Protein AF-A0AAJ2VQH6-F1 (afdb_monomer_lite)

Secondary structure (DSSP, 8-state):
--HHHHHHHTTHHHHHHHHHHTHHIIIIIEEEEEETTEEEEEEEPTT----HHHHHHHHHHHHHHHHHHHHHHH-S-GGGS-HHHHHHHHHHHHS-TTSTTSHHHHHHHHHHHHHHHHS---TTHHHHHHHHHHHHHHHHHHHH-

Radius of gyration: 16.11 Å; chains: 1; bounding box: 33×47×44 Å

Structure (mmCIF, N/CA/C/O backbone):
data_AF-A0AAJ2VQH6-F1
#
_entry.id   AF-A0AAJ2VQH6-F1
#
loop_
_atom_site.group_PDB
_atom_site.id
_atom_site.type_symbol
_atom_site.label_atom_id
_atom_site.label_alt_id
_atom_site.label_comp_id
_atom_site.label_asym_id
_atom_site.label_entity_id
_atom_site.label_seq_id
_atom_site.pdbx_PDB_ins_code
_atom_site.Cartn_x
_atom_site.Cartn_y
_atom_site.Cartn_z
_atom_site.occupancy
_atom_site.B_iso_or_equiv
_atom_site.auth_seq_id
_atom_site.auth_comp_id
_atom_site.auth_asym_id
_atom_site.auth_atom_id
_atom_site.pdbx_PDB_model_num
ATOM 1 N N . MET A 1 1 ? 11.776 8.545 -16.246 1.00 79.94 1 MET A N 1
ATOM 2 C CA . MET A 1 1 ? 10.435 8.358 -15.642 1.00 79.94 1 MET A CA 1
ATOM 3 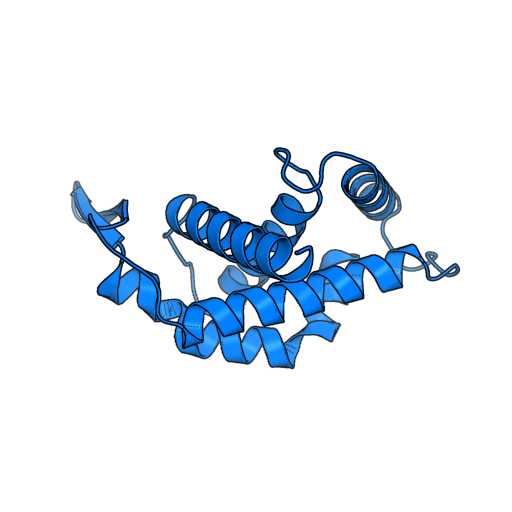C C . MET A 1 1 ? 10.616 7.581 -14.349 1.00 79.94 1 MET A C 1
ATOM 5 O O . MET A 1 1 ? 11.488 6.728 -14.318 1.00 79.94 1 MET A O 1
ATOM 9 N N . SER A 1 2 ? 9.873 7.879 -13.279 1.00 90.06 2 SER A N 1
ATOM 10 C CA . SER A 1 2 ? 9.974 7.062 -12.057 1.00 90.06 2 SER A CA 1
ATOM 11 C C . SER A 1 2 ? 9.174 5.769 -12.210 1.00 90.06 2 SER A C 1
ATOM 13 O O . SER A 1 2 ? 8.042 5.786 -12.706 1.00 90.06 2 SER A O 1
ATOM 15 N N . LEU A 1 3 ? 9.763 4.662 -11.762 1.00 91.19 3 LEU A N 1
ATOM 16 C CA . LEU A 1 3 ? 9.128 3.348 -11.706 1.00 91.19 3 LEU A CA 1
ATOM 17 C C . LEU A 1 3 ? 7.903 3.381 -10.780 1.00 91.19 3 LEU A C 1
ATOM 19 O O . LEU A 1 3 ? 6.854 2.832 -11.120 1.00 91.19 3 LEU A O 1
ATOM 23 N N . GLY A 1 4 ? 7.995 4.088 -9.650 1.00 92.12 4 GLY A N 1
ATOM 24 C CA . GLY A 1 4 ? 6.870 4.334 -8.751 1.00 92.12 4 GLY A CA 1
ATOM 25 C C . GLY A 1 4 ? 5.681 4.999 -9.450 1.00 92.12 4 GLY A C 1
ATOM 26 O O . GLY A 1 4 ? 4.559 4.501 -9.348 1.00 92.12 4 GLY A O 1
ATOM 27 N N . TYR A 1 5 ? 5.909 6.065 -10.228 1.00 91.94 5 TYR A N 1
ATOM 28 C CA . TYR A 1 5 ? 4.826 6.713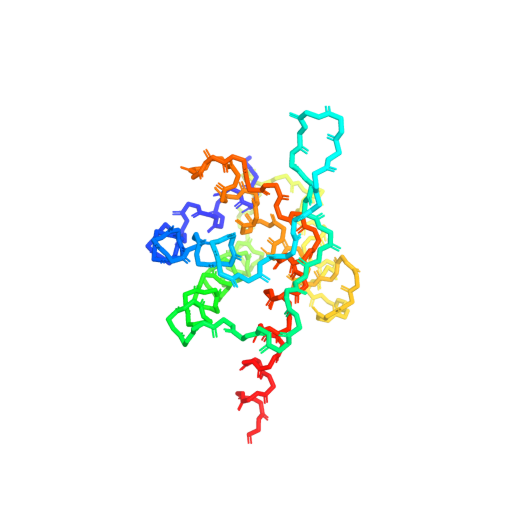 -10.986 1.00 91.94 5 TYR A CA 1
ATOM 29 C C . TYR A 1 5 ? 4.229 5.801 -12.060 1.00 91.94 5 TYR A C 1
ATOM 31 O O . TYR A 1 5 ? 3.008 5.778 -12.221 1.00 91.94 5 TYR A O 1
ATOM 39 N N . PHE A 1 6 ? 5.052 5.010 -12.752 1.00 92.81 6 PHE A N 1
ATOM 40 C CA . PHE A 1 6 ? 4.561 3.995 -13.688 1.00 92.81 6 PHE A CA 1
ATOM 41 C C . PHE A 1 6 ? 3.640 2.982 -12.992 1.00 92.81 6 PHE A C 1
ATOM 43 O O . PHE A 1 6 ? 2.538 2.707 -13.472 1.00 92.81 6 PHE A O 1
ATOM 50 N N . ALA A 1 7 ? 4.050 2.463 -11.832 1.00 94.75 7 ALA A N 1
ATOM 51 C CA . ALA A 1 7 ? 3.263 1.490 -11.083 1.00 94.75 7 ALA A CA 1
ATOM 52 C C . ALA A 1 7 ? 1.926 2.071 -10.596 1.00 94.75 7 ALA A C 1
ATOM 54 O O . ALA A 1 7 ? 0.890 1.405 -10.686 1.00 94.75 7 ALA A O 1
ATOM 55 N N . LEU A 1 8 ? 1.928 3.324 -10.135 1.00 94.75 8 LEU A N 1
ATOM 56 C CA . LEU A 1 8 ? 0.717 4.033 -9.720 1.00 94.75 8 LEU A CA 1
ATOM 57 C C . LEU A 1 8 ? -0.232 4.290 -10.897 1.00 94.75 8 LEU A C 1
ATOM 59 O O . LEU A 1 8 ? -1.426 4.020 -10.781 1.00 94.75 8 LEU A O 1
ATOM 63 N N . ALA A 1 9 ? 0.289 4.716 -12.052 1.00 93.31 9 ALA A N 1
ATOM 64 C CA . ALA A 1 9 ? -0.510 4.944 -13.258 1.00 93.31 9 ALA A CA 1
ATOM 65 C C . ALA A 1 9 ? -1.213 3.668 -13.758 1.00 93.31 9 ALA A C 1
ATOM 67 O O . ALA A 1 9 ? -2.314 3.728 -14.301 1.00 93.31 9 ALA A O 1
ATOM 68 N N . ARG A 1 10 ? -0.621 2.490 -13.530 1.00 94.94 10 ARG A N 1
ATOM 69 C CA . ARG A 1 10 ? -1.241 1.190 -13.849 1.00 94.94 10 ARG A CA 1
ATOM 70 C C . ARG A 1 10 ? -2.201 0.671 -12.778 1.00 94.94 10 ARG A C 1
ATOM 72 O O . ARG A 1 10 ? -2.882 -0.327 -13.003 1.00 94.94 10 ARG A O 1
ATOM 79 N N . SER A 1 11 ? -2.288 1.356 -11.642 1.00 96.69 11 SER A N 1
ATOM 80 C CA . SER A 1 11 ? -3.055 0.932 -10.466 1.00 96.69 11 SER A CA 1
ATOM 81 C C . SER A 1 11 ? -4.217 1.878 -10.138 1.00 96.69 11 SER A C 1
ATOM 83 O O . SER A 1 11 ? -4.727 1.844 -9.022 1.00 96.69 11 SER A O 1
ATOM 85 N N . ILE A 1 12 ? -4.668 2.696 -11.100 1.00 94.50 12 ILE A N 1
ATOM 86 C CA . ILE A 1 12 ? -5.692 3.740 -10.892 1.00 94.50 12 ILE A CA 1
ATOM 87 C C . ILE A 1 12 ? -6.999 3.175 -10.325 1.00 94.50 12 ILE A C 1
ATOM 89 O O . ILE A 1 12 ? -7.532 3.720 -9.365 1.00 94.50 12 ILE A O 1
ATOM 93 N N . LYS A 1 13 ? -7.524 2.077 -10.887 1.00 95.88 13 LYS A N 1
ATOM 94 C CA . LYS A 1 13 ? -8.811 1.517 -10.439 1.00 95.88 13 LYS A CA 1
ATOM 95 C C . LYS A 1 13 ? -8.748 1.002 -8.985 1.00 95.88 13 LYS A C 1
ATOM 97 O O . LYS A 1 13 ? -9.606 1.395 -8.201 1.00 95.88 13 LYS A O 1
ATOM 102 N N . PRO A 1 14 ? -7.754 0.182 -8.590 1.00 96.56 14 PRO A N 1
ATOM 103 C CA . PRO A 1 14 ? -7.563 -0.184 -7.183 1.00 96.56 14 PRO A CA 1
ATOM 104 C C . PRO A 1 14 ? -7.277 1.009 -6.262 1.00 96.56 14 PRO A C 1
ATOM 106 O O . PRO A 1 14 ? -7.750 1.016 -5.130 1.00 96.56 14 PRO A O 1
ATOM 109 N N . ALA A 1 15 ? -6.548 2.022 -6.741 1.00 94.25 15 ALA A N 1
ATOM 110 C CA . ALA A 1 15 ? -6.292 3.238 -5.972 1.00 94.25 15 ALA A CA 1
ATOM 111 C C . ALA A 1 15 ? -7.590 4.001 -5.667 1.00 94.25 15 ALA A C 1
ATOM 113 O O . ALA A 1 15 ? -7.812 4.377 -4.522 1.00 94.25 15 ALA A O 1
ATOM 114 N N . ALA A 1 16 ? -8.468 4.175 -6.661 1.00 92.50 16 ALA A N 1
ATOM 115 C CA . ALA A 1 16 ? -9.757 4.843 -6.485 1.00 92.50 16 ALA A CA 1
ATOM 116 C C . ALA A 1 16 ? -10.629 4.138 -5.434 1.00 92.50 16 ALA A C 1
ATOM 118 O O . ALA A 1 16 ? -11.102 4.793 -4.512 1.00 92.50 16 ALA A O 1
ATOM 119 N N . ALA A 1 17 ? -10.746 2.807 -5.509 1.00 93.81 17 ALA A N 1
ATOM 120 C CA . ALA A 1 17 ? -11.495 2.025 -4.522 1.00 93.81 17 ALA A CA 1
ATOM 121 C C . ALA A 1 17 ? -10.923 2.176 -3.102 1.00 93.81 17 ALA A C 1
ATOM 123 O O . ALA A 1 17 ? -11.666 2.311 -2.137 1.00 93.81 17 ALA A O 1
ATOM 124 N N . PHE A 1 18 ? -9.594 2.203 -2.957 1.00 93.19 18 PHE A N 1
ATOM 125 C CA . PHE A 1 18 ? -8.974 2.497 -1.665 1.00 93.19 18 PHE A CA 1
ATOM 126 C C . PHE A 1 18 ? -9.281 3.920 -1.187 1.00 93.19 18 PHE A C 1
ATOM 128 O O . PHE A 1 18 ? -9.568 4.113 -0.010 1.00 93.19 18 PHE A O 1
ATOM 135 N N . PHE A 1 19 ? -9.254 4.917 -2.071 1.00 90.56 19 PHE A N 1
ATOM 136 C CA . PHE A 1 19 ? -9.507 6.309 -1.695 1.00 90.56 19 PHE A CA 1
ATOM 137 C C . PHE A 1 19 ? -10.957 6.573 -1.272 1.00 90.56 19 PHE A C 1
ATOM 139 O O . PHE A 1 19 ? -11.171 7.456 -0.444 1.00 90.56 19 PHE A O 1
ATOM 146 N N . GLU A 1 20 ? -11.922 5.799 -1.770 1.00 90.81 20 GLU A N 1
ATOM 147 C CA . GLU A 1 20 ? -13.330 5.873 -1.350 1.00 90.81 20 GLU A CA 1
ATOM 148 C C . GLU A 1 20 ? -13.525 5.477 0.122 1.00 90.81 20 GLU A C 1
ATOM 150 O O . GLU A 1 20 ? -14.341 6.076 0.816 1.00 90.81 20 GLU A O 1
ATOM 155 N N . VAL A 1 21 ? -12.737 4.519 0.621 1.00 90.50 21 VAL A N 1
ATOM 156 C CA . VAL A 1 21 ? -12.856 3.990 1.997 1.00 90.50 21 VAL A CA 1
ATOM 157 C C . VAL A 1 21 ? -11.753 4.471 2.937 1.00 90.50 21 VAL A C 1
ATOM 159 O O . VAL A 1 21 ? -11.828 4.302 4.151 1.00 90.50 21 VAL A O 1
ATOM 162 N N . ALA A 1 22 ? -10.726 5.117 2.393 1.00 86.31 22 ALA A N 1
ATOM 163 C CA . ALA A 1 22 ? -9.552 5.629 3.089 1.00 86.31 22 ALA A CA 1
ATOM 164 C C . ALA A 1 22 ? -9.877 6.481 4.333 1.00 86.31 22 ALA A C 1
ATOM 166 O O . ALA A 1 22 ? -9.132 6.428 5.319 1.00 86.31 22 ALA A O 1
ATOM 167 N N . GLY A 1 23 ? -10.967 7.256 4.297 1.00 85.75 23 GLY A N 1
ATOM 168 C CA . GLY A 1 23 ? -11.401 8.127 5.395 1.00 85.75 23 GLY A CA 1
ATOM 169 C C . GLY A 1 23 ? -11.786 7.385 6.679 1.00 85.75 23 GLY A C 1
ATOM 170 O O . GLY A 1 23 ? -11.640 7.942 7.765 1.00 85.75 23 GLY A O 1
ATOM 171 N N . GLU A 1 24 ? -12.171 6.106 6.583 1.00 88.50 24 GLU A N 1
ATOM 172 C CA . GLU A 1 24 ? -12.677 5.315 7.711 1.00 88.50 24 GLU A CA 1
ATOM 173 C C . GLU A 1 24 ? -11.736 5.337 8.924 1.00 88.50 24 GLU A C 1
ATOM 175 O O . GLU A 1 24 ? -12.174 5.541 10.058 1.00 88.50 24 GLU A O 1
ATOM 180 N N . VAL A 1 25 ? -10.432 5.158 8.688 1.00 86.25 25 VAL A N 1
ATOM 181 C CA . VAL A 1 25 ? -9.427 5.097 9.760 1.00 86.25 25 VAL A CA 1
ATOM 182 C C . VAL A 1 25 ? -9.324 6.439 10.486 1.00 86.25 25 VAL A C 1
ATOM 184 O O . VAL A 1 25 ? -9.290 6.460 11.715 1.00 86.25 25 VAL A O 1
ATOM 187 N N . GLY A 1 26 ? -9.355 7.555 9.754 1.00 83.75 26 GLY A N 1
ATOM 188 C CA . GLY A 1 26 ? -9.310 8.897 10.338 1.00 83.75 26 GLY A CA 1
ATOM 189 C C . GLY A 1 26 ? -10.585 9.260 11.102 1.00 83.75 26 GLY A C 1
ATOM 190 O O . GLY A 1 26 ? -10.534 9.930 12.128 1.00 83.75 26 GLY A O 1
ATOM 191 N N . GLU A 1 27 ? -11.740 8.782 10.650 1.00 85.38 27 GLU A N 1
ATOM 192 C CA . GLU A 1 27 ? -13.029 9.094 11.277 1.00 85.38 27 GLU A CA 1
ATOM 193 C C . GLU A 1 27 ? -13.300 8.237 12.522 1.00 85.38 27 GLU A C 1
ATOM 195 O O . GLU A 1 27 ? -13.856 8.701 13.525 1.00 85.38 27 GLU A O 1
ATOM 200 N N . ARG A 1 28 ? -12.921 6.957 12.468 1.00 84.81 28 ARG A N 1
ATOM 201 C CA . ARG A 1 28 ? -13.373 5.942 13.431 1.00 84.81 28 ARG A CA 1
ATOM 202 C C . ARG A 1 28 ? -12.243 5.285 14.207 1.00 84.81 28 ARG A C 1
ATOM 204 O O . ARG A 1 28 ? -12.510 4.749 15.283 1.00 84.81 28 ARG A O 1
ATOM 211 N N . GLY A 1 29 ? -11.024 5.316 13.676 1.00 84.94 29 GLY A N 1
ATOM 212 C CA . GLY A 1 29 ? -9.917 4.490 14.142 1.00 84.94 29 GLY A CA 1
ATOM 213 C C . GLY A 1 29 ? -8.805 5.214 14.881 1.00 84.94 29 GLY A C 1
ATOM 214 O O . GLY A 1 29 ? -8.054 4.542 15.574 1.00 84.94 29 GLY A O 1
ATOM 215 N N . VAL A 1 30 ? -8.693 6.541 14.786 1.00 86.94 30 VAL A N 1
ATOM 216 C CA . VAL A 1 30 ? -7.589 7.288 15.413 1.00 86.94 30 VAL A CA 1
ATOM 217 C C . VAL A 1 30 ? -7.937 7.876 16.779 1.00 86.94 30 VAL A C 1
ATOM 219 O O . VAL A 1 30 ? -9.064 8.323 17.038 1.00 86.94 30 VAL A O 1
ATOM 222 N N . GLU A 1 31 ? -6.933 7.891 17.649 1.00 88.38 31 GLU A N 1
ATOM 223 C CA . GLU A 1 31 ? -6.889 8.707 18.858 1.00 88.38 31 GLU A CA 1
ATOM 224 C C . GLU A 1 31 ? -6.255 10.054 18.526 1.00 88.38 31 GLU A C 1
ATOM 226 O O . GLU A 1 31 ? -5.185 10.124 17.912 1.00 88.38 31 GLU A O 1
ATOM 231 N N . VAL A 1 32 ? -6.941 11.125 18.920 1.00 86.75 32 VAL A N 1
ATOM 232 C CA . VAL A 1 32 ? -6.539 12.502 18.638 1.00 86.75 32 VAL A CA 1
ATOM 233 C C . VAL A 1 32 ? -6.403 13.253 19.953 1.00 86.75 32 VAL A C 1
ATOM 235 O O . VAL A 1 32 ? -7.351 13.320 20.735 1.00 86.75 32 VAL A O 1
ATOM 238 N N . GLU A 1 33 ? -5.238 13.852 20.167 1.00 87.00 33 GLU A N 1
ATOM 239 C CA . GLU A 1 33 ? -4.975 14.775 21.267 1.00 87.00 33 GLU A CA 1
ATOM 240 C C . GLU A 1 33 ? -5.117 16.222 20.770 1.00 87.00 33 GLU A C 1
ATOM 242 O O . GLU A 1 33 ? -4.729 16.551 19.645 1.00 87.00 33 GLU A O 1
ATOM 247 N N . GLN A 1 34 ? -5.706 17.091 21.596 1.00 87.38 34 GLN A N 1
ATOM 248 C CA . GLN A 1 34 ? -5.739 18.532 21.335 1.00 87.38 34 GLN A CA 1
ATOM 249 C C . GLN A 1 34 ? -4.484 19.164 21.938 1.00 87.38 34 GLN A C 1
ATOM 251 O O . GLN A 1 34 ? -4.318 19.153 23.157 1.00 87.38 34 GLN A O 1
ATOM 256 N N . CYS A 1 35 ? -3.630 19.749 21.102 1.00 84.44 35 CYS A N 1
ATOM 257 C CA . CYS A 1 35 ? -2.425 20.454 21.534 1.00 84.44 35 CYS A CA 1
ATOM 258 C C . CYS A 1 35 ? -2.467 21.876 20.974 1.00 84.44 35 CYS A C 1
ATOM 260 O O . CYS A 1 35 ? -2.645 22.025 19.775 1.00 84.44 35 CYS A O 1
ATOM 262 N N . ASP A 1 36 ? -2.316 22.918 21.797 1.00 83.81 36 ASP A N 1
ATOM 263 C CA . ASP A 1 36 ? -2.096 24.316 21.369 1.00 83.81 36 ASP A CA 1
ATOM 264 C C . ASP A 1 36 ? -2.825 24.744 20.070 1.00 83.81 36 ASP A C 1
ATOM 266 O O . ASP A 1 36 ? -2.216 25.225 19.112 1.00 83.81 36 ASP A O 1
ATOM 270 N N . GLY A 1 37 ? -4.145 24.524 20.007 1.00 82.62 37 GLY A N 1
ATOM 271 C CA . GLY A 1 37 ? -4.995 24.930 18.877 1.00 82.62 37 GLY A CA 1
ATOM 272 C C . GLY A 1 37 ? -4.951 24.038 17.627 1.00 82.62 37 GLY A C 1
ATOM 273 O O . GLY A 1 37 ? -5.579 24.389 16.630 1.00 82.62 37 GLY A O 1
ATOM 274 N N . HIS A 1 38 ? -4.258 22.898 17.661 1.00 81.19 38 HIS A N 1
ATOM 275 C CA . HIS A 1 38 ? -4.234 21.901 16.591 1.00 81.19 38 HIS A CA 1
ATOM 276 C C . HIS A 1 38 ? -4.544 20.486 17.100 1.00 81.19 38 HIS A C 1
ATOM 278 O O . HIS A 1 38 ? -4.448 20.170 18.287 1.00 81.19 38 HIS A O 1
ATOM 284 N N . GLN A 1 39 ? -4.949 19.631 16.163 1.00 82.69 39 GLN A N 1
ATOM 285 C CA . GLN A 1 39 ? -5.240 18.224 16.408 1.00 82.69 39 GLN A CA 1
ATOM 286 C C . GLN A 1 39 ? -4.021 17.382 16.046 1.00 82.69 39 GLN A C 1
ATOM 288 O O . GLN A 1 39 ? -3.463 17.545 14.961 1.00 82.69 39 GLN A O 1
ATOM 293 N N . LYS A 1 40 ? -3.620 16.474 16.936 1.00 83.81 40 LYS A N 1
ATOM 294 C CA . LYS A 1 40 ? -2.519 15.540 16.699 1.00 83.81 40 LYS A CA 1
ATOM 295 C C . LYS A 1 40 ? -3.018 14.105 16.802 1.00 83.81 40 LYS A C 1
ATOM 297 O O . LYS A 1 40 ? -3.568 13.721 17.831 1.00 83.81 40 LYS A O 1
ATOM 302 N N . VAL A 1 41 ? -2.784 13.300 15.766 1.00 83.31 41 VAL A N 1
ATOM 303 C CA . VAL A 1 41 ? -2.993 11.846 15.833 1.00 83.31 41 VAL A CA 1
ATOM 304 C C . VAL A 1 41 ? -1.904 11.243 16.722 1.00 83.31 41 VAL A C 1
ATOM 306 O O . VAL A 1 41 ? -0.716 11.401 16.440 1.00 83.31 41 VAL A O 1
ATOM 309 N N . VAL A 1 42 ? -2.304 10.580 17.807 1.00 86.19 42 VAL A N 1
ATOM 310 C CA . VAL A 1 42 ? -1.383 9.964 18.784 1.00 86.19 42 VAL A CA 1
ATOM 311 C C . VAL A 1 42 ? -1.361 8.439 18.714 1.00 86.19 42 VAL A C 1
ATOM 313 O O . VAL A 1 42 ? -0.450 7.818 19.255 1.00 86.19 42 VAL A O 1
ATOM 316 N N . GLY A 1 43 ? -2.315 7.831 18.007 1.00 86.81 43 GLY A N 1
ATOM 317 C CA . GLY A 1 43 ? -2.375 6.385 17.834 1.00 86.81 43 GLY A CA 1
ATOM 318 C C . GLY A 1 43 ? -3.683 5.907 17.212 1.00 86.81 43 GLY A C 1
ATOM 319 O O . GLY A 1 43 ? -4.485 6.699 16.710 1.00 86.81 43 GLY A O 1
ATOM 320 N N . LEU A 1 44 ? -3.888 4.591 17.256 1.00 89.00 44 LEU A N 1
ATOM 321 C CA . LEU A 1 44 ? -5.168 3.952 16.952 1.00 89.00 44 LEU A CA 1
ATOM 322 C C . LEU A 1 44 ? -5.968 3.767 18.244 1.00 89.00 44 LEU A C 1
ATOM 324 O O . LEU A 1 44 ? -5.386 3.442 19.275 1.00 89.00 44 LEU A O 1
ATOM 328 N N . ARG A 1 45 ? -7.295 3.902 18.167 1.00 90.81 45 ARG A N 1
ATOM 329 C CA . ARG A 1 45 ? -8.208 3.615 19.279 1.00 90.81 45 ARG A CA 1
ATOM 330 C C . ARG A 1 45 ? -8.063 2.170 19.721 1.00 90.81 45 ARG A C 1
ATOM 332 O O . ARG A 1 45 ? -8.002 1.261 18.886 1.00 90.81 45 ARG A O 1
ATOM 339 N N . GLU A 1 46 ? -8.070 1.957 21.030 1.00 89.50 46 GLU A N 1
ATOM 340 C CA . GLU A 1 46 ? -8.050 0.613 21.599 1.00 89.50 46 GLU A CA 1
ATOM 341 C C . GLU A 1 46 ? -9.169 -0.263 20.999 1.00 89.50 46 GLU A C 1
ATOM 343 O O . GLU A 1 46 ? -10.328 0.141 20.890 1.00 89.50 46 GLU A O 1
ATOM 348 N N . GLY A 1 47 ? -8.808 -1.471 20.557 1.00 89.25 47 GLY A N 1
ATOM 349 C CA . GLY A 1 47 ? -9.747 -2.432 19.970 1.00 89.25 47 GLY A CA 1
ATOM 350 C C . GLY A 1 47 ? -10.221 -2.115 18.546 1.00 89.25 47 GLY A C 1
ATOM 351 O O . GLY A 1 47 ? -10.997 -2.895 17.993 1.00 89.25 47 GLY A O 1
ATOM 352 N N . TYR A 1 48 ? -9.757 -1.027 17.921 1.00 91.50 48 TYR A N 1
ATOM 353 C CA . TYR A 1 48 ? -10.144 -0.701 16.550 1.00 91.50 48 TYR A CA 1
ATOM 354 C C . TYR A 1 48 ? -9.702 -1.778 15.548 1.00 91.50 48 TYR A C 1
ATOM 356 O O . TYR A 1 48 ? -8.546 -2.215 15.519 1.00 91.50 48 TYR A O 1
ATOM 364 N N . GLN A 1 49 ? -10.639 -2.159 14.678 1.00 91.31 49 GLN A N 1
ATOM 365 C CA . GLN A 1 49 ? -10.401 -3.000 13.513 1.00 91.31 49 GLN A CA 1
ATOM 366 C C . GLN A 1 49 ? -10.969 -2.301 12.273 1.00 91.31 49 GLN A C 1
ATOM 368 O O . GLN A 1 49 ? -12.115 -1.847 12.323 1.00 91.31 49 GLN A O 1
ATOM 373 N N . PRO A 1 50 ? -10.199 -2.207 11.175 1.00 92.38 50 PRO A N 1
ATOM 374 C CA . PRO A 1 50 ? -10.700 -1.656 9.923 1.00 92.38 50 PRO A CA 1
ATOM 375 C C . PRO A 1 50 ? -11.769 -2.573 9.325 1.00 92.38 50 PRO A C 1
ATOM 377 O O . PRO A 1 50 ? -11.692 -3.797 9.473 1.00 92.38 50 PRO A O 1
ATOM 380 N N . SER A 1 51 ? -12.734 -1.996 8.612 1.00 94.94 51 SER A N 1
ATOM 381 C CA . SER A 1 51 ? -13.747 -2.763 7.889 1.00 94.94 51 SER A CA 1
ATOM 382 C C . SER A 1 51 ? -13.138 -3.745 6.884 1.00 94.94 51 SER A C 1
ATOM 384 O O . SER A 1 51 ? -12.028 -3.557 6.374 1.00 94.94 51 SER A O 1
ATOM 386 N N . ASP A 1 52 ? -13.895 -4.792 6.551 1.00 96.06 52 ASP A N 1
ATOM 387 C CA . ASP A 1 52 ? -13.510 -5.729 5.493 1.00 96.06 52 ASP A CA 1
ATOM 388 C C . ASP A 1 52 ? -13.332 -5.020 4.147 1.00 96.06 52 ASP A C 1
ATOM 390 O O . ASP A 1 52 ? -12.449 -5.385 3.372 1.00 96.06 52 ASP A O 1
ATOM 394 N N . GLU A 1 53 ? -14.137 -3.991 3.881 1.00 96.19 53 GLU A N 1
ATOM 395 C CA . GLU A 1 53 ? -14.057 -3.187 2.663 1.00 96.19 53 GLU A CA 1
ATOM 396 C C . GLU A 1 53 ? -12.717 -2.446 2.582 1.00 96.19 53 GLU A C 1
ATOM 398 O O . GLU A 1 53 ? -12.006 -2.553 1.579 1.00 96.19 53 GLU A O 1
ATOM 403 N N . TRP A 1 54 ? -12.301 -1.802 3.677 1.00 94.69 54 TRP A N 1
ATOM 404 C CA . TRP A 1 54 ? -10.995 -1.152 3.773 1.00 94.69 54 TRP A CA 1
ATOM 405 C C . TRP A 1 54 ? -9.849 -2.148 3.600 1.00 94.69 54 TRP A C 1
ATOM 407 O O . TRP A 1 54 ? -8.930 -1.918 2.811 1.00 94.69 54 TRP A O 1
ATOM 417 N N . GLN A 1 55 ? -9.913 -3.292 4.287 1.00 96.62 55 GLN A N 1
ATOM 418 C CA . GLN A 1 55 ? -8.881 -4.327 4.193 1.00 96.62 55 GLN A CA 1
ATOM 419 C C . GLN A 1 55 ? -8.749 -4.886 2.769 1.00 96.62 55 GLN A C 1
ATOM 421 O O . GLN A 1 55 ? -7.634 -5.081 2.274 1.00 96.62 55 GLN A O 1
ATOM 426 N N . GLN A 1 56 ? -9.876 -5.134 2.096 1.00 96.69 56 GLN A N 1
ATOM 427 C CA . GLN A 1 56 ? -9.903 -5.599 0.711 1.00 96.69 56 GLN A CA 1
ATOM 428 C C . GLN A 1 56 ? -9.334 -4.550 -0.244 1.00 96.69 56 GLN A C 1
ATOM 430 O O . GLN A 1 56 ? -8.516 -4.898 -1.098 1.00 96.69 56 GLN A O 1
ATOM 435 N N . ALA A 1 57 ? -9.713 -3.280 -0.085 1.00 96.38 57 ALA A N 1
ATOM 436 C CA . ALA A 1 57 ? -9.237 -2.197 -0.934 1.00 96.38 57 ALA A CA 1
ATOM 437 C C . ALA A 1 57 ? -7.724 -1.960 -0.775 1.00 96.38 57 ALA A C 1
ATOM 439 O O . ALA A 1 57 ? -7.009 -1.872 -1.777 1.00 96.38 57 ALA A O 1
ATOM 440 N N . VAL A 1 58 ? -7.209 -1.966 0.462 1.00 96.31 58 VAL A N 1
ATOM 441 C CA . VAL A 1 58 ? -5.764 -1.890 0.746 1.00 96.31 58 VAL A CA 1
ATOM 442 C C . VAL A 1 58 ? -5.013 -3.034 0.087 1.00 96.31 58 VAL A C 1
ATOM 444 O O . VAL A 1 58 ? -4.026 -2.807 -0.616 1.00 96.31 58 VAL A O 1
ATOM 447 N N . PHE A 1 59 ? -5.479 -4.269 0.274 1.00 98.00 59 PHE A N 1
ATOM 448 C CA . PHE A 1 59 ? -4.787 -5.426 -0.276 1.00 98.00 59 PHE A CA 1
ATOM 449 C C . PHE A 1 59 ? -4.846 -5.463 -1.811 1.00 98.00 59 PHE A C 1
ATOM 451 O O . PHE A 1 59 ? -3.847 -5.770 -2.462 1.00 98.00 59 PHE A O 1
ATOM 458 N N . ALA A 1 60 ? -5.982 -5.094 -2.410 1.00 97.94 60 ALA A N 1
ATOM 459 C CA . ALA A 1 60 ? -6.122 -4.994 -3.859 1.00 97.94 60 ALA A CA 1
ATOM 460 C C . ALA A 1 60 ? -5.183 -3.933 -4.450 1.00 97.94 60 ALA A C 1
ATOM 462 O O . ALA A 1 60 ? -4.520 -4.189 -5.461 1.00 97.94 60 ALA A O 1
ATOM 463 N N . PHE A 1 61 ? -5.082 -2.766 -3.807 1.00 97.81 61 PHE A N 1
ATOM 464 C CA . PHE A 1 61 ? -4.180 -1.709 -4.246 1.00 97.81 61 PHE A CA 1
ATOM 465 C C . PHE A 1 61 ? -2.709 -2.117 -4.092 1.00 97.81 61 PHE A C 1
ATOM 467 O O . PHE A 1 61 ? -1.939 -1.978 -5.046 1.00 97.81 61 PHE A O 1
ATOM 474 N N . TYR A 1 62 ? -2.341 -2.739 -2.968 1.00 98.00 62 TYR A N 1
ATOM 475 C CA . TYR A 1 62 ? -1.021 -3.342 -2.773 1.00 98.00 62 TYR A CA 1
ATOM 476 C C . TYR A 1 62 ? -0.669 -4.329 -3.890 1.00 98.00 62 TYR A C 1
ATOM 478 O O . TYR A 1 62 ? 0.393 -4.212 -4.504 1.00 98.00 62 TYR A O 1
ATOM 486 N N . CYS A 1 63 ? -1.557 -5.281 -4.196 1.00 98.00 63 CYS A N 1
ATOM 487 C CA . CYS A 1 63 ? -1.320 -6.270 -5.245 1.00 98.00 63 CYS A CA 1
ATOM 488 C C . CYS A 1 63 ? -1.120 -5.616 -6.616 1.00 98.00 63 CYS A C 1
ATOM 490 O O . CYS A 1 63 ? -0.239 -6.043 -7.365 1.00 98.00 63 CYS A O 1
ATOM 492 N N . ALA A 1 64 ? -1.902 -4.587 -6.944 1.00 98.19 64 ALA A N 1
ATOM 493 C CA . ALA A 1 64 ? -1.801 -3.885 -8.219 1.00 98.19 64 ALA A CA 1
ATOM 494 C C . ALA A 1 64 ? -0.472 -3.129 -8.368 1.00 98.19 64 ALA A C 1
ATOM 496 O O . ALA A 1 64 ? 0.220 -3.293 -9.380 1.00 98.19 64 ALA A O 1
ATOM 497 N N . VAL A 1 65 ? -0.071 -2.376 -7.338 1.00 97.81 65 VAL A N 1
ATOM 498 C CA . VAL A 1 65 ? 1.203 -1.643 -7.332 1.00 97.81 65 VAL A CA 1
ATOM 499 C C . VAL A 1 65 ? 2.369 -2.623 -7.348 1.00 97.81 65 VAL A C 1
ATOM 501 O O . VAL A 1 65 ? 3.247 -2.514 -8.198 1.00 97.81 65 VAL A O 1
ATOM 504 N N . SER A 1 66 ? 2.347 -3.627 -6.470 1.00 97.06 66 SER A N 1
ATOM 505 C CA . SER A 1 66 ? 3.392 -4.647 -6.377 1.00 97.06 66 SER A CA 1
ATOM 506 C C . SER A 1 66 ? 3.587 -5.394 -7.701 1.00 97.06 66 SER A C 1
ATOM 508 O O . SER A 1 66 ? 4.722 -5.564 -8.148 1.00 97.06 66 SER A O 1
ATOM 510 N N . SER A 1 67 ? 2.497 -5.783 -8.367 1.00 96.00 67 SER A N 1
ATOM 511 C CA . SER A 1 67 ? 2.562 -6.462 -9.667 1.00 96.00 67 SER A CA 1
ATOM 512 C C . SER A 1 67 ? 3.086 -5.542 -10.765 1.00 96.00 67 SER A C 1
ATOM 514 O O . SER A 1 67 ? 3.871 -5.979 -11.600 1.00 96.00 67 SER A O 1
ATOM 516 N N . SER A 1 68 ? 2.700 -4.264 -10.754 1.00 95.62 68 SER A N 1
ATOM 517 C CA . SER A 1 68 ? 3.164 -3.287 -11.745 1.00 95.62 68 SER A CA 1
ATOM 518 C C . SER A 1 68 ? 4.647 -2.950 -11.579 1.00 95.62 68 SER A C 1
ATOM 520 O O . SER A 1 68 ? 5.358 -2.850 -12.575 1.00 95.62 68 SER A O 1
ATOM 522 N N . VAL A 1 69 ? 5.131 -2.836 -10.336 1.00 94.94 69 VAL A N 1
ATOM 523 C CA . VAL A 1 69 ? 6.567 -2.707 -10.042 1.00 94.94 69 VAL A CA 1
ATOM 524 C C . VAL A 1 69 ? 7.306 -3.936 -10.553 1.00 94.94 69 VAL A C 1
ATOM 526 O O . VAL A 1 69 ? 8.275 -3.805 -11.290 1.00 94.94 69 VAL A O 1
ATOM 529 N N . ARG A 1 70 ? 6.835 -5.136 -10.196 1.00 93.81 70 ARG A N 1
ATOM 530 C CA . ARG A 1 70 ? 7.470 -6.387 -10.616 1.00 93.81 70 ARG A CA 1
ATOM 531 C C . ARG A 1 70 ? 7.534 -6.512 -12.139 1.00 93.81 70 ARG A C 1
ATOM 5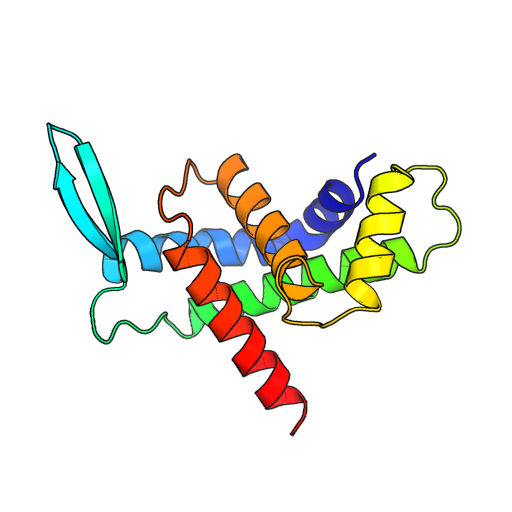33 O O . ARG A 1 70 ? 8.595 -6.826 -12.661 1.00 93.81 70 ARG A O 1
ATOM 540 N N . TYR A 1 71 ? 6.442 -6.197 -12.831 1.00 92.25 71 TYR A N 1
ATOM 541 C CA . TYR A 1 71 ? 6.402 -6.145 -14.290 1.00 92.25 71 TYR A CA 1
ATOM 542 C C . TYR A 1 71 ? 7.486 -5.207 -14.845 1.00 92.25 71 TYR A C 1
ATOM 544 O O . TYR A 1 71 ? 8.259 -5.610 -15.705 1.00 92.25 71 TYR A O 1
ATOM 552 N N . ALA A 1 72 ? 7.610 -3.991 -14.301 1.00 90.19 72 ALA A N 1
ATOM 553 C CA . ALA A 1 72 ? 8.629 -3.031 -14.734 1.00 90.19 72 ALA A CA 1
ATOM 554 C C . ALA A 1 72 ? 10.071 -3.488 -14.457 1.00 90.19 72 ALA A C 1
ATOM 556 O O . ALA A 1 72 ? 10.985 -3.041 -15.141 1.00 90.19 72 ALA A O 1
ATOM 557 N N . LEU A 1 73 ? 10.291 -4.347 -13.455 1.00 90.44 73 LEU A N 1
ATOM 558 C CA . LEU A 1 73 ? 11.602 -4.933 -13.154 1.00 90.44 73 LEU A CA 1
ATOM 559 C C . LEU A 1 73 ? 11.968 -6.106 -14.070 1.00 90.44 73 LEU A C 1
ATOM 561 O O . LEU A 1 73 ? 13.159 -6.380 -14.229 1.00 90.44 73 LEU A O 1
ATOM 565 N N . GLU A 1 74 ? 10.966 -6.807 -14.601 1.00 87.88 74 GLU A N 1
ATOM 566 C CA . GLU A 1 74 ? 11.114 -7.951 -15.510 1.00 87.88 74 GLU A CA 1
ATOM 567 C C . GLU A 1 74 ? 11.192 -7.517 -16.989 1.00 87.88 74 GLU A C 1
ATOM 569 O O . GLU A 1 74 ? 11.753 -8.251 -17.800 1.00 87.88 74 GLU A O 1
ATOM 574 N N . ASP A 1 75 ? 10.673 -6.333 -17.332 1.00 80.69 75 ASP A N 1
ATOM 575 C CA . ASP A 1 75 ? 10.744 -5.744 -18.676 1.00 80.69 75 ASP A CA 1
ATOM 576 C C . ASP A 1 75 ? 12.182 -5.325 -19.025 1.00 80.69 75 ASP A C 1
ATOM 578 O O . ASP A 1 75 ? 12.782 -4.518 -18.325 1.00 80.69 75 ASP A O 1
ATOM 582 N N . THR A 1 76 ? 12.763 -5.876 -20.091 1.00 60.53 76 THR A N 1
ATOM 583 C CA . THR A 1 76 ? 14.177 -5.664 -20.444 1.00 60.53 76 THR A CA 1
ATOM 584 C C . THR A 1 76 ? 14.488 -4.258 -20.959 1.00 60.53 76 THR A C 1
ATOM 586 O O . THR A 1 76 ? 15.649 -3.848 -20.901 1.00 60.53 76 THR A O 1
ATOM 589 N N . ASP A 1 77 ? 13.478 -3.493 -21.383 1.00 64.81 77 ASP A N 1
ATOM 590 C CA . ASP A 1 77 ? 13.639 -2.149 -21.950 1.00 64.81 77 ASP A CA 1
ATOM 591 C C . ASP A 1 77 ? 13.529 -1.063 -20.861 1.00 64.81 77 ASP A C 1
ATOM 593 O O . ASP A 1 77 ? 12.721 -0.134 -20.916 1.00 64.81 77 ASP A O 1
ATOM 597 N N . HIS A 1 78 ? 14.384 -1.156 -19.835 1.00 64.69 78 HIS A N 1
ATOM 598 C CA . HIS A 1 78 ? 14.440 -0.192 -18.724 1.00 64.69 78 HIS A CA 1
ATOM 599 C C . HIS A 1 78 ? 14.930 1.214 -19.118 1.00 64.69 78 HIS A C 1
ATOM 601 O O . HIS A 1 78 ? 15.102 2.055 -18.234 1.00 64.69 78 HIS A O 1
ATOM 607 N N . GLU A 1 79 ?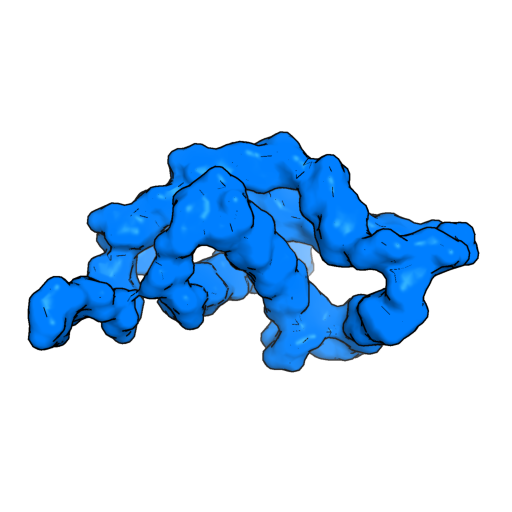 15.171 1.496 -20.403 1.00 62.88 79 GLU A N 1
ATOM 608 C CA . GLU A 1 79 ? 15.783 2.747 -20.882 1.00 62.88 79 GLU A CA 1
ATOM 609 C C . GLU A 1 79 ? 15.008 4.009 -20.452 1.00 62.88 79 GLU A C 1
ATOM 611 O O . GLU A 1 79 ? 15.558 5.109 -20.430 1.00 62.88 79 GLU A O 1
ATOM 616 N N . GLY A 1 80 ? 13.741 3.860 -20.047 1.00 72.88 80 GLY A N 1
ATOM 617 C CA . GLY A 1 80 ? 12.902 4.944 -19.538 1.00 72.88 80 GLY A CA 1
ATOM 618 C C . GLY A 1 80 ? 12.945 5.195 -18.023 1.00 72.88 80 GLY A C 1
ATOM 619 O O . GLY A 1 80 ? 12.421 6.232 -17.592 1.00 72.88 80 GLY A O 1
ATOM 620 N N . PHE A 1 81 ? 13.515 4.300 -17.206 1.00 84.50 81 PHE A N 1
ATOM 621 C CA . PHE A 1 81 ? 13.472 4.386 -15.736 1.00 84.50 81 PHE A CA 1
ATOM 622 C C . PHE A 1 81 ? 14.782 4.871 -15.113 1.00 84.50 81 PHE A C 1
ATOM 624 O O . PHE A 1 81 ? 15.866 4.661 -15.651 1.00 84.50 81 PHE A O 1
ATOM 631 N N . ASP A 1 82 ? 14.681 5.516 -13.948 1.00 85.25 82 ASP A N 1
ATOM 632 C CA . ASP A 1 82 ? 15.860 5.879 -13.161 1.00 85.25 82 ASP A CA 1
ATOM 633 C C . ASP A 1 82 ? 16.592 4.614 -12.675 1.00 85.25 82 ASP A C 1
ATOM 635 O O . ASP A 1 82 ? 16.005 3.747 -12.022 1.00 85.25 82 ASP A O 1
ATOM 639 N N . SER A 1 83 ? 17.877 4.488 -13.011 1.00 85.31 83 SER A N 1
ATOM 640 C CA . SER A 1 83 ? 18.658 3.277 -12.735 1.00 85.31 83 SER A CA 1
ATOM 641 C C . SER A 1 83 ? 18.874 3.031 -11.239 1.00 85.31 83 SER A C 1
ATOM 643 O O . SER A 1 83 ? 18.888 1.873 -10.813 1.00 85.31 83 SER A O 1
ATOM 645 N N . GLY A 1 84 ? 18.983 4.095 -10.435 1.00 88.38 84 GLY A N 1
ATOM 646 C CA . GLY A 1 84 ? 19.094 4.004 -8.981 1.00 88.38 84 GLY A CA 1
ATOM 647 C C . GLY A 1 84 ? 17.793 3.519 -8.345 1.00 88.38 84 GLY A C 1
ATOM 648 O O . GLY A 1 84 ? 17.807 2.642 -7.479 1.00 88.38 84 GLY A O 1
ATOM 649 N N . GLU A 1 85 ? 16.653 4.017 -8.827 1.00 90.81 85 GLU A N 1
ATOM 650 C CA . GLU A 1 85 ? 15.334 3.543 -8.406 1.00 90.81 85 GLU A CA 1
ATOM 651 C C . GLU A 1 85 ? 15.138 2.054 -8.741 1.00 90.81 85 GLU A C 1
ATOM 653 O O . GLU A 1 85 ? 14.744 1.271 -7.871 1.00 90.81 85 GLU A O 1
ATOM 658 N N . VAL A 1 86 ? 15.463 1.637 -9.971 1.00 90.94 86 VAL A N 1
ATOM 659 C CA . VAL A 1 86 ? 15.374 0.229 -10.403 1.00 90.94 86 VAL A CA 1
ATOM 660 C C . VAL A 1 86 ? 16.244 -0.672 -9.526 1.00 90.94 86 VAL A C 1
ATOM 662 O O . VAL A 1 86 ? 15.786 -1.730 -9.085 1.00 90.94 86 VAL A O 1
ATOM 665 N N . GLN A 1 87 ? 17.484 -0.263 -9.242 1.00 90.88 87 GLN A N 1
ATOM 666 C CA . GLN A 1 87 ? 18.377 -1.025 -8.371 1.00 90.88 87 GLN A CA 1
ATOM 667 C C . GLN A 1 87 ? 17.780 -1.192 -6.967 1.00 90.88 87 GLN A C 1
ATOM 669 O O . GLN A 1 87 ? 17.717 -2.316 -6.466 1.00 90.88 87 GLN A O 1
ATOM 674 N N . ALA A 1 88 ? 17.266 -0.117 -6.368 1.00 92.31 88 ALA A N 1
ATOM 675 C CA . ALA A 1 88 ? 16.691 -0.161 -5.027 1.00 92.31 88 ALA A CA 1
ATOM 676 C C . ALA A 1 88 ? 15.456 -1.082 -4.937 1.00 92.31 88 ALA A C 1
ATOM 678 O O . ALA A 1 88 ? 15.260 -1.780 -3.940 1.00 92.31 88 ALA A O 1
ATOM 679 N N . TRP A 1 89 ? 14.630 -1.132 -5.987 1.00 93.62 89 TRP A N 1
ATOM 680 C CA . TRP A 1 89 ? 13.507 -2.072 -6.069 1.00 93.62 89 TRP A CA 1
ATOM 681 C C . TRP A 1 89 ? 13.954 -3.526 -6.243 1.00 93.62 89 TRP A C 1
ATOM 683 O O . TRP A 1 89 ? 13.359 -4.420 -5.640 1.00 93.62 89 TRP A O 1
ATOM 693 N N . ARG A 1 90 ? 15.018 -3.781 -7.016 1.00 92.50 90 ARG A N 1
ATOM 694 C CA . ARG A 1 90 ? 15.604 -5.127 -7.149 1.00 92.50 90 ARG A CA 1
ATOM 695 C C . ARG A 1 90 ? 16.191 -5.625 -5.833 1.00 92.50 90 ARG A C 1
ATOM 697 O O . ARG A 1 90 ? 16.017 -6.796 -5.501 1.00 92.50 90 ARG A O 1
ATOM 704 N N . GLU A 1 91 ? 16.863 -4.755 -5.087 1.00 93.56 91 GLU A N 1
ATOM 705 C CA . GLU A 1 91 ? 17.382 -5.065 -3.751 1.00 93.56 91 GLU A CA 1
ATOM 706 C C . GLU A 1 91 ? 16.239 -5.411 -2.791 1.00 93.56 91 GLU A C 1
ATOM 708 O O . GLU A 1 91 ? 16.262 -6.473 -2.173 1.00 93.56 91 GLU A O 1
ATOM 713 N N . ALA A 1 92 ? 15.184 -4.593 -2.753 1.00 93.75 92 ALA A N 1
ATOM 714 C CA . ALA A 1 92 ? 14.011 -4.853 -1.920 1.00 93.75 92 ALA A CA 1
ATOM 715 C C . ALA A 1 92 ? 13.263 -6.144 -2.299 1.00 93.75 92 ALA A C 1
ATOM 717 O O . ALA A 1 92 ? 12.733 -6.821 -1.422 1.00 93.75 92 ALA A O 1
ATOM 718 N N . PHE A 1 93 ? 13.221 -6.497 -3.589 1.00 91.00 93 PHE A N 1
ATOM 719 C CA . PHE A 1 93 ? 12.611 -7.742 -4.067 1.00 91.00 93 PHE A CA 1
ATOM 720 C C . PHE A 1 93 ? 13.403 -8.992 -3.652 1.00 91.00 93 PHE A C 1
ATOM 722 O O . PHE A 1 93 ? 12.811 -10.043 -3.417 1.00 91.00 93 PHE A O 1
ATOM 729 N N . ARG A 1 94 ? 14.736 -8.887 -3.572 1.00 89.88 94 ARG A N 1
ATOM 730 C CA . ARG A 1 94 ? 15.633 -9.987 -3.175 1.00 89.88 94 ARG A CA 1
ATOM 731 C C . ARG A 1 94 ? 15.814 -10.106 -1.658 1.00 89.88 94 ARG A C 1
ATOM 733 O O . ARG A 1 94 ? 16.157 -11.187 -1.191 1.00 89.88 94 ARG A O 1
ATOM 740 N N . GLY A 1 95 ? 15.642 -9.007 -0.923 1.00 88.06 95 GLY A N 1
ATOM 741 C CA . GLY A 1 95 ? 15.767 -8.945 0.535 1.00 88.06 95 GLY A CA 1
ATOM 742 C C . GLY A 1 95 ? 14.544 -9.477 1.289 1.00 88.06 95 GLY A C 1
ATOM 743 O O . GLY A 1 95 ? 13.683 -10.164 0.731 1.00 88.06 95 GLY A O 1
ATOM 744 N N . GLY A 1 96 ? 14.451 -9.153 2.581 1.00 83.19 96 GLY A N 1
ATOM 745 C CA . GLY A 1 96 ? 13.318 -9.550 3.408 1.00 83.19 96 GLY A CA 1
ATOM 746 C C . GLY A 1 96 ? 12.017 -8.857 2.992 1.00 83.19 96 GLY A C 1
ATOM 747 O O . GLY A 1 96 ? 11.928 -7.631 2.924 1.00 83.19 96 GLY A O 1
ATOM 748 N N . ARG A 1 97 ? 10.962 -9.648 2.750 1.00 87.25 97 ARG A N 1
ATOM 749 C CA . ARG A 1 97 ? 9.651 -9.152 2.280 1.00 87.25 97 ARG A CA 1
ATOM 750 C C . ARG A 1 97 ? 9.043 -8.093 3.208 1.00 87.25 97 ARG A C 1
ATOM 752 O O . ARG A 1 97 ? 8.464 -7.125 2.714 1.00 87.25 97 ARG A O 1
ATOM 759 N N . PHE A 1 98 ? 9.172 -8.303 4.517 1.00 90.00 98 PHE A N 1
ATOM 760 C CA . PHE A 1 98 ? 8.569 -7.492 5.581 1.00 90.00 98 PHE A CA 1
ATOM 761 C C . PHE A 1 98 ? 9.599 -6.696 6.399 1.00 90.00 98 PHE A C 1
ATOM 763 O O . PHE A 1 98 ? 9.240 -6.090 7.403 1.00 90.00 98 PHE A O 1
ATOM 770 N N . GLU A 1 99 ? 10.874 -6.696 6.002 1.00 90.00 99 GLU A N 1
ATOM 771 C CA . GLU A 1 99 ? 11.899 -5.906 6.690 1.00 90.00 99 GLU A CA 1
ATOM 772 C C . GLU A 1 99 ? 11.668 -4.398 6.484 1.00 90.00 99 GLU A C 1
ATOM 774 O O . GLU A 1 99 ? 11.071 -3.998 5.473 1.00 90.00 99 GLU A O 1
ATOM 779 N N . PRO A 1 100 ? 12.155 -3.534 7.397 1.00 89.19 100 PRO A N 1
ATOM 780 C CA . PRO A 1 100 ? 12.183 -2.093 7.165 1.00 89.19 100 PRO A CA 1
ATOM 781 C C . PRO A 1 100 ? 12.839 -1.780 5.816 1.00 89.19 100 PRO A C 1
ATOM 783 O O . PRO A 1 100 ? 13.909 -2.298 5.508 1.00 89.19 100 PRO A O 1
ATOM 786 N N . TRP A 1 101 ? 12.192 -0.952 4.990 1.00 89.69 101 TRP A N 1
ATOM 787 C CA . TRP A 1 101 ? 12.619 -0.654 3.607 1.00 89.69 101 TRP A CA 1
ATOM 788 C C . TRP A 1 101 ? 12.637 -1.838 2.628 1.00 89.69 101 TRP A C 1
ATOM 790 O O . TRP A 1 101 ? 13.049 -1.666 1.475 1.00 89.69 101 TRP A O 1
ATOM 800 N N . GLY A 1 102 ? 12.128 -2.997 3.045 1.00 93.94 102 GLY A N 1
ATOM 801 C CA . GLY A 1 102 ? 11.877 -4.157 2.202 1.00 93.94 102 GLY A CA 1
ATOM 802 C C . GLY A 1 102 ? 10.706 -3.953 1.240 1.00 93.94 102 GLY A C 1
ATOM 803 O O . GLY A 1 102 ? 10.121 -2.868 1.130 1.00 93.94 102 GLY A O 1
ATOM 804 N N . TRP A 1 103 ? 10.353 -5.019 0.521 1.00 95.75 103 TRP A N 1
ATOM 805 C CA . TRP A 1 103 ? 9.363 -4.970 -0.559 1.00 95.75 103 TRP A CA 1
ATOM 806 C C . TRP A 1 103 ? 8.011 -4.392 -0.125 1.00 95.75 103 TRP A C 1
ATOM 808 O O . TRP A 1 103 ? 7.525 -3.435 -0.728 1.00 95.75 103 TRP A O 1
ATOM 818 N N . VAL A 1 104 ? 7.407 -4.944 0.934 1.00 95.94 104 VAL A N 1
ATOM 819 C CA . VAL A 1 104 ? 6.087 -4.502 1.411 1.00 95.94 104 VAL A CA 1
ATOM 820 C C . VAL A 1 104 ? 6.134 -3.047 1.864 1.00 95.94 104 VAL A C 1
ATOM 822 O O . VAL A 1 104 ? 5.293 -2.254 1.448 1.00 95.94 104 VAL A O 1
ATOM 825 N N . HIS A 1 105 ? 7.162 -2.676 2.631 1.00 95.12 105 HIS A N 1
ATOM 826 C CA . HIS A 1 105 ? 7.332 -1.322 3.152 1.00 95.12 105 HIS A CA 1
ATOM 827 C C . HIS A 1 105 ? 7.379 -0.277 2.029 1.00 95.12 105 HIS A C 1
ATOM 829 O O . HIS A 1 105 ? 6.667 0.726 2.071 1.00 95.12 105 HIS A O 1
ATOM 835 N N . ARG A 1 106 ? 8.158 -0.537 0.971 1.00 95.56 106 ARG A N 1
ATOM 836 C CA . ARG A 1 106 ? 8.263 0.372 -0.180 1.00 95.56 106 ARG A CA 1
ATOM 837 C C . ARG A 1 106 ? 6.965 0.482 -0.978 1.00 95.56 106 ARG A C 1
ATOM 839 O O . ARG A 1 106 ? 6.618 1.578 -1.411 1.00 95.56 106 ARG A O 1
ATOM 846 N N . VAL A 1 107 ? 6.230 -0.617 -1.160 1.00 97.00 107 VAL A N 1
ATOM 847 C CA . VAL A 1 107 ? 4.926 -0.570 -1.846 1.00 97.00 107 VAL A CA 1
ATOM 848 C C . VAL A 1 107 ? 3.924 0.265 -1.045 1.00 97.00 107 VAL A C 1
ATOM 850 O O . VAL A 1 107 ? 3.258 1.121 -1.623 1.00 97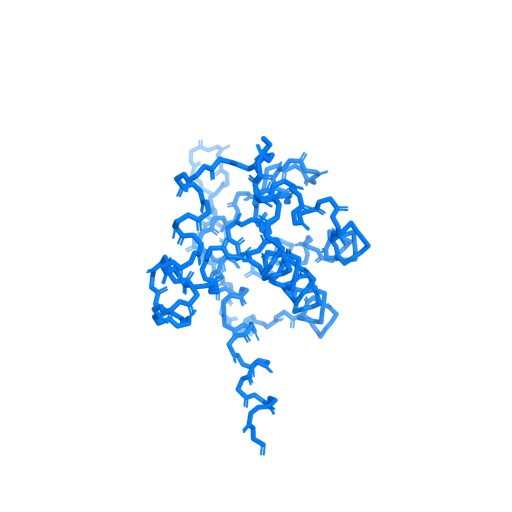.00 107 VAL A O 1
ATOM 853 N N . ILE A 1 108 ? 3.867 0.095 0.280 1.00 95.56 108 ILE A N 1
ATOM 854 C CA . ILE A 1 108 ? 3.005 0.915 1.147 1.00 95.56 108 ILE A CA 1
ATOM 855 C C . ILE A 1 108 ? 3.399 2.396 1.062 1.00 95.56 108 ILE A C 1
ATOM 857 O O . ILE A 1 108 ? 2.527 3.259 0.985 1.00 95.56 108 ILE A O 1
ATOM 861 N N . GLN A 1 109 ? 4.695 2.721 0.998 1.00 92.94 109 GLN A N 1
ATOM 862 C CA . GLN A 1 109 ? 5.128 4.107 0.797 1.00 92.94 109 GLN A CA 1
ATOM 863 C C . GLN A 1 109 ? 4.630 4.702 -0.528 1.00 92.94 109 GLN A C 1
ATOM 865 O O . GLN A 1 109 ? 4.197 5.856 -0.532 1.00 92.94 109 GLN A O 1
ATOM 870 N N . LEU A 1 110 ? 4.622 3.934 -1.626 1.00 94.25 110 LEU A N 1
ATOM 871 C CA . LEU A 1 110 ? 4.011 4.377 -2.887 1.00 94.25 110 LEU A CA 1
ATOM 872 C C . LEU A 1 110 ? 2.502 4.605 -2.742 1.00 94.25 110 LEU A C 1
ATOM 874 O O . LEU A 1 110 ? 1.991 5.615 -3.223 1.00 94.25 110 LEU A O 1
ATOM 878 N N . MET A 1 111 ? 1.791 3.702 -2.063 1.00 93.88 111 MET A N 1
ATOM 879 C CA . MET A 1 111 ? 0.351 3.843 -1.809 1.00 93.88 111 MET A CA 1
ATOM 880 C C . MET A 1 111 ? 0.052 5.109 -0.989 1.00 93.88 111 MET A C 1
ATOM 882 O O . MET A 1 111 ? -0.811 5.902 -1.367 1.00 93.88 111 MET A O 1
ATOM 886 N N . ASN A 1 112 ? 0.825 5.357 0.073 1.00 90.44 112 ASN A N 1
ATOM 887 C CA . ASN A 1 112 ? 0.730 6.565 0.898 1.00 90.44 112 ASN A CA 1
ATOM 888 C C . ASN A 1 112 ? 1.085 7.839 0.133 1.00 90.44 112 ASN A C 1
ATOM 890 O O . ASN A 1 112 ? 0.496 8.893 0.366 1.00 90.44 112 ASN A O 1
ATOM 894 N N . HIS A 1 113 ? 2.062 7.773 -0.770 1.00 89.75 113 HIS A N 1
ATOM 895 C CA . HIS A 1 113 ? 2.393 8.891 -1.644 1.00 89.75 113 HIS A CA 1
ATOM 896 C C . HIS A 1 113 ? 1.230 9.218 -2.591 1.00 89.75 113 HIS A C 1
ATOM 898 O O . HIS A 1 113 ? 0.816 10.373 -2.676 1.00 89.75 113 HIS A O 1
ATOM 904 N N . ALA A 1 114 ? 0.646 8.201 -3.233 1.00 90.38 114 ALA A N 1
ATOM 905 C CA . ALA A 1 114 ? -0.509 8.371 -4.110 1.00 90.38 114 ALA A CA 1
ATOM 906 C C . ALA A 1 114 ? -1.702 8.984 -3.368 1.00 90.38 114 ALA A C 1
ATOM 908 O O . ALA A 1 114 ? -2.335 9.909 -3.876 1.00 90.38 114 ALA A O 1
ATOM 909 N N . ARG A 1 115 ? -1.968 8.516 -2.147 1.00 85.50 115 ARG A N 1
ATOM 910 C CA . ARG A 1 115 ? -3.028 9.050 -1.292 1.00 85.50 115 ARG A CA 1
ATOM 911 C C . ARG A 1 115 ? -2.819 10.529 -0.963 1.00 85.50 115 ARG A C 1
ATOM 913 O O . ARG A 1 115 ? -3.727 11.324 -1.189 1.00 85.50 115 ARG A O 1
ATOM 920 N N . ARG A 1 116 ? -1.615 10.902 -0.512 1.00 84.12 116 ARG A N 1
ATOM 921 C CA . ARG A 1 116 ? -1.266 12.291 -0.160 1.00 84.12 116 ARG A CA 1
ATOM 922 C C . ARG A 1 116 ? -1.453 13.273 -1.318 1.00 84.12 116 ARG A C 1
ATOM 924 O O . ARG A 1 116 ? -1.828 14.414 -1.079 1.00 84.12 116 ARG A O 1
ATOM 931 N N . ILE A 1 117 ? -1.204 12.839 -2.554 1.00 84.69 117 ILE A N 1
ATOM 932 C CA . ILE A 1 117 ? -1.381 13.686 -3.743 1.00 84.69 117 ILE A CA 1
ATOM 933 C C . ILE A 1 117 ? -2.859 13.830 -4.133 1.00 84.69 117 ILE A C 1
ATOM 935 O O . ILE A 1 117 ? -3.255 14.895 -4.599 1.00 84.69 117 ILE A O 1
ATOM 939 N N . ASN A 1 118 ? -3.670 12.777 -3.981 1.00 77.75 118 ASN A N 1
ATOM 940 C CA . ASN A 1 118 ? -5.001 12.714 -4.598 1.00 77.75 118 ASN A CA 1
ATOM 941 C C . ASN A 1 118 ? -6.168 13.036 -3.656 1.00 77.75 118 ASN A C 1
ATOM 943 O O . ASN A 1 118 ? -7.198 13.491 -4.139 1.00 77.75 118 ASN A O 1
ATOM 947 N N . ASN A 1 119 ? -6.045 12.793 -2.348 1.00 67.06 119 ASN A N 1
ATOM 948 C CA . ASN A 1 119 ? -7.186 12.859 -1.425 1.00 67.06 119 ASN A CA 1
ATOM 949 C C . ASN A 1 119 ? -6.919 13.715 -0.168 1.00 67.06 119 ASN A C 1
ATOM 951 O O . ASN A 1 119 ? -7.487 13.453 0.887 1.00 67.06 119 ASN A O 1
ATOM 955 N N . ALA A 1 120 ? -6.072 14.748 -0.296 1.00 55.81 120 ALA A N 1
ATOM 956 C CA . ALA A 1 120 ? -5.674 15.681 0.774 1.00 55.81 120 ALA A CA 1
ATOM 957 C C . ALA A 1 120 ? -4.702 15.070 1.825 1.00 55.81 120 ALA A C 1
ATOM 959 O O . ALA A 1 120 ? -4.498 13.851 1.839 1.00 55.81 120 ALA A O 1
ATOM 960 N N . PRO A 1 121 ? -3.998 15.888 2.644 1.00 56.94 121 PRO A N 1
ATOM 961 C CA . PRO A 1 121 ? -2.916 15.406 3.498 1.00 56.94 121 PRO A CA 1
ATOM 962 C C . PRO A 1 121 ? -3.487 14.478 4.565 1.00 56.94 121 PRO A C 1
ATOM 964 O O . PRO A 1 121 ? -4.217 14.894 5.458 1.00 56.94 121 PRO A O 1
ATOM 967 N N . THR A 1 122 ? -3.182 13.192 4.463 1.00 54.69 122 THR A N 1
ATOM 968 C CA . THR A 1 122 ? -3.552 12.245 5.505 1.00 54.69 122 THR A CA 1
ATOM 969 C C . THR A 1 122 ? -2.481 12.280 6.580 1.00 54.69 122 THR A C 1
ATOM 971 O O . THR A 1 122 ? -1.495 11.546 6.527 1.00 54.69 122 THR A O 1
ATOM 974 N N . ASP A 1 123 ? -2.701 13.154 7.563 1.00 56.25 123 ASP A N 1
ATOM 975 C CA . ASP A 1 123 ? -1.904 13.347 8.785 1.00 56.25 123 ASP A CA 1
ATOM 976 C C . ASP A 1 123 ? -1.949 12.137 9.743 1.00 56.25 123 ASP A C 1
ATOM 978 O O . ASP A 1 123 ? -1.712 12.256 10.942 1.00 56.25 123 ASP A O 1
ATOM 982 N N . MET A 1 124 ? -2.258 10.942 9.232 1.00 68.50 124 MET A N 1
ATOM 983 C CA . MET A 1 124 ? -2.272 9.713 10.025 1.00 68.50 124 MET A CA 1
ATOM 984 C C . MET A 1 124 ? -0.894 9.068 10.148 1.00 68.50 124 MET A C 1
ATOM 986 O O . MET A 1 124 ? -0.744 8.198 10.994 1.00 68.50 124 MET A O 1
ATOM 990 N N . GLY A 1 125 ? 0.091 9.477 9.337 1.00 74.88 125 GLY A N 1
ATOM 991 C CA . GLY A 1 125 ? 1.499 9.089 9.484 1.00 74.88 125 GLY A CA 1
ATOM 992 C C . GLY A 1 125 ? 1.726 7.585 9.684 1.00 74.88 125 GLY A C 1
ATOM 993 O O . GLY A 1 125 ? 1.281 6.763 8.878 1.00 74.88 125 GLY A O 1
ATOM 994 N N . ASP A 1 126 ? 2.434 7.252 10.762 1.00 80.94 126 ASP A N 1
ATOM 995 C CA . ASP A 1 126 ? 2.845 5.890 11.117 1.00 80.94 126 ASP A CA 1
ATOM 996 C C . ASP A 1 126 ? 1.664 4.956 11.470 1.00 80.94 126 ASP A C 1
ATOM 998 O O . ASP A 1 126 ? 1.636 3.842 10.950 1.00 80.94 126 ASP A O 1
ATOM 1002 N N . PRO A 1 127 ? 0.630 5.374 12.238 1.00 85.81 127 PRO A N 1
ATOM 1003 C CA . PRO A 1 127 ? -0.544 4.536 12.515 1.00 85.81 127 PRO A CA 1
ATOM 1004 C C . PRO A 1 127 ? -1.205 3.885 11.292 1.00 85.81 127 PRO A C 1
ATOM 1006 O O . PRO A 1 127 ? -1.542 2.699 11.311 1.00 85.81 127 PRO A O 1
ATOM 1009 N N . GLU A 1 128 ? -1.404 4.643 10.213 1.00 85.75 128 GLU A N 1
ATOM 1010 C CA . GLU A 1 128 ? -1.998 4.102 8.987 1.00 85.75 128 GLU A CA 1
ATOM 1011 C C . GLU A 1 128 ? -1.021 3.185 8.241 1.00 85.75 128 GLU A C 1
ATOM 1013 O O . GLU A 1 128 ? -1.424 2.151 7.696 1.00 85.75 128 GLU A O 1
ATOM 1018 N N . PHE A 1 129 ? 0.266 3.536 8.243 1.00 90.06 129 PHE A N 1
ATOM 1019 C CA . PHE A 1 129 ? 1.311 2.689 7.687 1.00 90.06 129 PHE A CA 1
ATOM 1020 C C . PHE A 1 129 ? 1.316 1.305 8.354 1.00 90.06 129 PHE A C 1
ATOM 1022 O O . PHE A 1 129 ? 1.237 0.284 7.663 1.00 90.06 129 PHE A O 1
ATOM 1029 N N . ASP A 1 130 ? 1.341 1.274 9.686 1.00 90.06 130 ASP A N 1
ATOM 1030 C CA . ASP A 1 130 ? 1.370 0.046 10.481 1.00 90.06 130 ASP A CA 1
ATOM 1031 C C . ASP A 1 130 ? 0.112 -0.798 10.262 1.00 90.06 130 ASP A C 1
ATOM 1033 O O . ASP A 1 130 ? 0.183 -2.024 10.120 1.00 90.06 130 ASP A O 1
ATOM 1037 N N . LEU A 1 131 ? -1.050 -0.145 10.164 1.00 91.81 131 LEU A N 1
ATOM 1038 C CA . LEU A 1 131 ? -2.311 -0.825 9.898 1.00 91.81 131 LEU A CA 1
ATOM 1039 C C . LEU A 1 131 ? -2.315 -1.504 8.522 1.00 91.81 131 LEU A C 1
ATOM 1041 O O . LEU A 1 131 ? -2.702 -2.671 8.413 1.00 91.81 131 LEU A O 1
ATOM 1045 N N . MET A 1 132 ? -1.851 -0.807 7.480 1.00 94.19 132 MET A N 1
ATOM 1046 C CA . MET A 1 132 ? -1.711 -1.392 6.144 1.00 94.19 132 MET A CA 1
ATOM 1047 C C . MET A 1 132 ? -0.709 -2.548 6.135 1.00 94.19 132 MET A C 1
ATOM 1049 O O . MET A 1 132 ? -1.000 -3.594 5.554 1.00 94.19 132 MET A O 1
ATOM 1053 N N . ALA A 1 133 ? 0.443 -2.391 6.793 1.00 94.44 133 ALA A N 1
ATOM 1054 C CA . ALA A 1 133 ? 1.460 -3.435 6.879 1.00 94.44 133 ALA A CA 1
ATOM 1055 C C . ALA A 1 133 ? 0.904 -4.709 7.527 1.00 94.44 133 ALA A C 1
ATOM 1057 O O . ALA A 1 133 ? 1.059 -5.797 6.966 1.00 94.44 133 ALA A O 1
ATOM 1058 N N . ARG A 1 134 ? 0.172 -4.568 8.641 1.00 93.94 134 ARG A N 1
ATOM 1059 C CA . ARG A 1 134 ? -0.490 -5.679 9.337 1.00 93.94 134 ARG A CA 1
ATOM 1060 C C . ARG A 1 134 ? -1.501 -6.400 8.447 1.00 93.94 134 ARG A C 1
ATOM 1062 O O . ARG A 1 134 ? -1.461 -7.624 8.350 1.00 93.94 134 ARG A O 1
ATOM 1069 N N . VAL A 1 135 ? -2.382 -5.656 7.774 1.00 95.44 135 VAL A N 1
ATOM 1070 C CA . VAL A 1 135 ? -3.403 -6.232 6.880 1.00 95.44 135 VAL A CA 1
ATOM 1071 C C . VAL A 1 135 ? -2.757 -6.962 5.703 1.00 95.44 135 VAL A C 1
ATOM 1073 O O . VAL A 1 135 ? -3.136 -8.09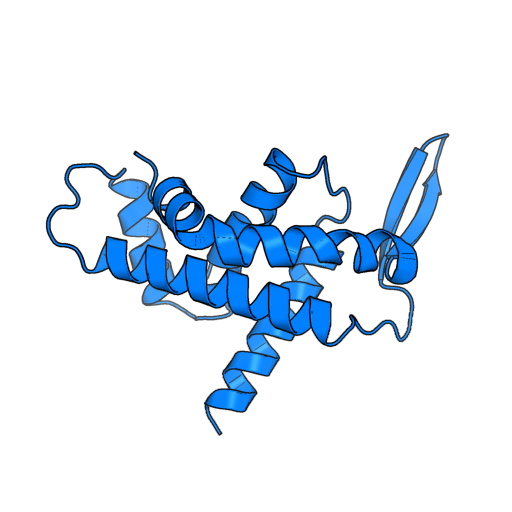0 5.387 1.00 95.44 135 VAL A O 1
ATOM 1076 N N . ILE A 1 136 ? -1.756 -6.354 5.066 1.00 96.94 136 ILE A N 1
ATOM 1077 C CA . ILE A 1 136 ? -1.047 -6.959 3.933 1.00 96.94 136 ILE A CA 1
ATOM 1078 C C . ILE A 1 136 ? -0.323 -8.232 4.368 1.00 96.94 136 ILE A C 1
ATOM 1080 O O . ILE A 1 136 ? -0.420 -9.248 3.678 1.00 96.94 136 ILE A O 1
ATOM 1084 N N . GLN A 1 137 ? 0.370 -8.204 5.509 1.00 95.00 137 GLN A N 1
ATOM 1085 C CA . GLN A 1 137 ? 1.039 -9.381 6.053 1.00 95.00 137 GLN A CA 1
ATOM 1086 C C . GLN A 1 137 ? 0.043 -10.514 6.312 1.00 95.00 137 GLN A C 1
ATOM 1088 O O . GLN A 1 137 ? 0.231 -11.607 5.777 1.00 95.00 137 GLN A O 1
ATOM 1093 N N . GLN A 1 138 ? -1.047 -10.236 7.031 1.00 94.81 138 GLN A N 1
ATOM 1094 C CA . GLN A 1 138 ? -2.088 -11.223 7.311 1.00 94.81 138 GLN A CA 1
ATOM 1095 C C . GLN A 1 138 ? -2.638 -11.846 6.017 1.00 94.81 138 GLN A C 1
ATOM 1097 O O . GLN A 1 138 ? -2.702 -13.068 5.895 1.00 94.81 138 GLN A O 1
ATOM 1102 N N . LYS A 1 139 ? -2.981 -11.027 5.014 1.00 95.00 139 LYS A N 1
ATOM 1103 C CA . LYS A 1 139 ? -3.535 -11.505 3.735 1.00 95.00 139 LYS A CA 1
ATOM 1104 C C . LYS A 1 139 ? -2.541 -12.319 2.907 1.00 95.00 139 LYS A C 1
ATOM 1106 O O . LYS A 1 139 ? -2.949 -13.234 2.193 1.00 95.00 139 LYS A O 1
ATOM 1111 N N . ILE A 1 140 ? -1.248 -11.999 2.974 1.00 93.31 140 ILE A N 1
ATOM 1112 C CA . ILE A 1 140 ? -0.196 -12.797 2.331 1.00 93.31 140 ILE A CA 1
ATOM 1113 C C . ILE A 1 140 ? -0.066 -14.151 3.029 1.00 93.31 140 ILE A C 1
ATOM 1115 O O . ILE A 1 140 ? -0.027 -15.175 2.353 1.00 93.31 140 ILE A O 1
ATOM 1119 N N . GLU A 1 141 ? -0.017 -14.168 4.359 1.00 92.44 141 GLU A N 1
ATOM 1120 C CA . GLU A 1 141 ? 0.115 -15.397 5.147 1.00 92.44 141 GLU A CA 1
ATOM 1121 C C . GLU A 1 141 ? -1.104 -16.319 4.996 1.00 92.44 141 GLU A C 1
ATOM 1123 O O . GLU A 1 141 ? -0.935 -17.530 4.874 1.00 92.44 141 GLU A O 1
ATOM 1128 N N . GLU A 1 142 ? -2.320 -15.766 4.928 1.00 92.56 142 GLU A N 1
ATOM 1129 C CA . GLU A 1 142 ? -3.557 -16.508 4.634 1.00 92.56 142 GLU A CA 1
ATOM 1130 C C . GLU A 1 142 ? -3.506 -17.229 3.277 1.00 92.56 142 GLU A C 1
ATOM 1132 O O . GLU A 1 142 ? -4.082 -18.303 3.140 1.00 92.56 142 GLU A O 1
ATOM 1137 N N . ARG A 1 143 ? -2.811 -16.666 2.280 1.00 87.62 143 ARG A N 1
ATOM 1138 C CA . ARG A 1 143 ? -2.696 -17.232 0.921 1.00 87.62 143 ARG A CA 1
ATOM 1139 C C . ARG A 1 143 ? -1.558 -18.237 0.745 1.00 87.62 143 ARG A C 1
ATOM 1141 O O . ARG A 1 143 ? -1.481 -18.868 -0.306 1.00 87.62 143 ARG A O 1
ATOM 1148 N N . LEU A 1 144 ? -0.638 -18.321 1.704 1.00 79.62 144 LEU A N 1
ATOM 1149 C CA . LEU A 1 144 ? 0.502 -19.247 1.674 1.00 79.62 144 LEU A CA 1
ATOM 1150 C C . LEU A 1 144 ? 0.232 -20.554 2.434 1.00 79.62 144 LEU A C 1
ATOM 1152 O O . LEU A 1 144 ? 1.070 -21.454 2.389 1.00 79.62 144 LEU A O 1
ATOM 1156 N N . LYS A 1 145 ? -0.898 -20.631 3.140 1.00 68.94 145 LYS A N 1
ATOM 1157 C CA . LYS A 1 145 ? -1.416 -21.843 3.781 1.00 68.94 145 LYS A CA 1
ATOM 1158 C C . LYS A 1 145 ? -2.258 -22.640 2.792 1.00 68.94 145 LYS A C 1
ATOM 1160 O O . LYS A 1 145 ? -2.201 -23.884 2.887 1.00 68.94 145 LYS A O 1
#

Organism: NCBI:txid272774

Sequence (145 aa):
MSLGYFALARSIKPAAAFFEVAGEVGERGVEVEQCDGHQKVVGLREGYQPSDEWQQAVFAFYCAVSSSVRYALEDTDHEGFDSGEVQAWREAFRGGRFEPWGWVHRVIQLMNHARRINNAPTDMGDPEFDLMARVIQQKIEERLK

Foldseek 3Di:
DALLVQLCVQLVVLLVQLLVQVCVCVVPFFDWDDDPNDIATPATPPPDDRDPSNLVSLQSSLVSSLVSSVVQLPDPPVVPYDPVNSVLQVVLAPDDCLDCSHSSLVSLVSSQVSCCVPPPHPSNPVNVSVNSSVSNVVVVVVVVD

pLDDT: mean 88.41, std 9.18, range [54.69, 98.19]